Protein AF-A0A1I6QKU4-F1 (afdb_monomer)

Structure (mmCIF, N/CA/C/O backbone):
data_AF-A0A1I6QKU4-F1
#
_entry.id   AF-A0A1I6QKU4-F1
#
loop_
_atom_site.group_PDB
_atom_site.id
_atom_site.type_symbol
_atom_site.label_atom_id
_atom_site.label_alt_id
_atom_site.label_comp_id
_atom_site.label_asym_id
_atom_site.label_entity_id
_atom_site.label_seq_id
_atom_site.pdbx_PDB_ins_code
_atom_site.Cartn_x
_atom_site.Cartn_y
_atom_site.Cartn_z
_atom_site.occupancy
_atom_site.B_iso_or_equiv
_atom_site.auth_seq_id
_atom_site.auth_comp_id
_atom_site.auth_asym_id
_atom_site.auth_atom_id
_atom_site.pdbx_PDB_model_num
ATOM 1 N N . MET A 1 1 ? 13.101 0.560 -27.370 1.00 85.31 1 MET A N 1
ATOM 2 C CA . MET A 1 1 ? 11.948 -0.360 -27.455 1.00 85.31 1 MET A CA 1
ATOM 3 C C . MET A 1 1 ? 11.004 -0.039 -26.313 1.00 85.31 1 MET A C 1
ATOM 5 O O . MET A 1 1 ? 11.483 0.133 -25.200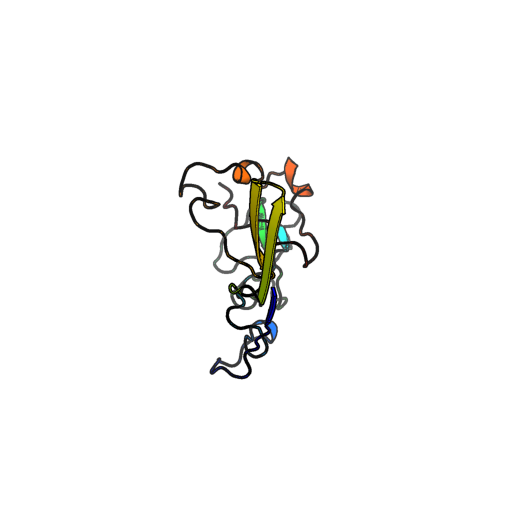 1.00 85.31 1 MET A O 1
ATOM 9 N N . LEU A 1 2 ? 9.708 0.077 -26.592 1.00 93.12 2 LEU A N 1
ATOM 10 C CA . LEU A 1 2 ? 8.648 0.235 -25.596 1.00 93.12 2 LEU A CA 1
ATOM 11 C C . LEU A 1 2 ? 7.604 -0.841 -25.888 1.00 93.12 2 LEU A C 1
ATOM 13 O O . LEU A 1 2 ? 7.169 -0.959 -27.033 1.00 93.12 2 LEU A O 1
ATOM 17 N N . THR A 1 3 ? 7.228 -1.609 -24.875 1.00 94.00 3 THR A N 1
ATOM 18 C CA . THR A 1 3 ? 6.183 -2.631 -24.963 1.00 94.00 3 THR A CA 1
ATOM 19 C C . THR A 1 3 ? 5.115 -2.326 -23.932 1.00 94.00 3 THR A C 1
ATOM 21 O O . THR A 1 3 ? 5.431 -1.943 -22.806 1.00 94.00 3 THR A O 1
ATOM 24 N N . TYR A 1 4 ? 3.860 -2.520 -24.324 1.00 92.62 4 TYR A N 1
ATOM 25 C CA . TYR A 1 4 ? 2.702 -2.332 -23.468 1.00 92.62 4 TYR A CA 1
ATOM 26 C C . TYR A 1 4 ? 1.709 -3.473 -23.673 1.00 92.62 4 TYR A C 1
ATOM 28 O O . TYR A 1 4 ? 1.395 -3.807 -24.817 1.00 92.62 4 TYR A O 1
ATOM 36 N N . PHE A 1 5 ? 1.195 -4.049 -22.589 1.00 89.94 5 PHE A N 1
ATOM 37 C CA . PHE A 1 5 ? 0.150 -5.065 -22.650 1.00 89.94 5 PHE A CA 1
ATOM 38 C C . PHE A 1 5 ? -1.006 -4.772 -21.694 1.00 89.94 5 PHE A C 1
ATOM 40 O O . PHE A 1 5 ? -0.854 -4.132 -20.661 1.00 89.94 5 PHE A O 1
ATOM 47 N N . LYS A 1 6 ? -2.191 -5.276 -22.039 1.00 89.88 6 LYS A N 1
ATOM 48 C CA . LYS A 1 6 ? -3.366 -5.309 -21.163 1.00 89.88 6 LYS A CA 1
ATOM 49 C C . LYS A 1 6 ? -3.958 -6.707 -21.211 1.00 89.88 6 LYS A C 1
ATOM 51 O O . LYS A 1 6 ? -4.035 -7.304 -22.281 1.00 89.88 6 LYS A O 1
ATOM 56 N N . ASN A 1 7 ? -4.396 -7.206 -20.063 1.00 90.00 7 ASN A N 1
ATOM 57 C CA . ASN A 1 7 ? -5.126 -8.462 -19.956 1.00 90.00 7 ASN A CA 1
ATOM 58 C C . ASN A 1 7 ? -6.451 -8.228 -19.216 1.00 90.00 7 ASN A C 1
ATOM 60 O O . ASN A 1 7 ? -6.637 -7.195 -18.569 1.00 90.00 7 ASN A O 1
ATOM 64 N N . LYS A 1 8 ? -7.378 -9.171 -19.372 1.00 93.12 8 LYS A N 1
ATOM 65 C CA . LYS A 1 8 ? -8.678 -9.173 -18.706 1.00 93.12 8 LYS A CA 1
ATOM 66 C C . LYS A 1 8 ? -9.172 -10.608 -18.595 1.00 93.12 8 LYS A C 1
ATOM 68 O O . LYS A 1 8 ? -9.111 -11.347 -19.578 1.00 93.12 8 LYS A O 1
ATOM 73 N N . ILE A 1 9 ? -9.695 -10.983 -17.435 1.00 93.50 9 ILE A N 1
ATOM 74 C CA . ILE A 1 9 ? -10.376 -12.263 -17.240 1.00 93.50 9 ILE A CA 1
ATOM 75 C C . ILE A 1 9 ? -11.734 -12.172 -17.940 1.00 93.50 9 ILE A C 1
ATOM 77 O O . ILE A 1 9 ? -12.614 -11.426 -17.510 1.00 93.50 9 ILE A O 1
ATOM 81 N N . LEU A 1 10 ? -11.890 -12.884 -19.058 1.00 94.19 10 LEU A N 1
ATOM 82 C CA . LEU 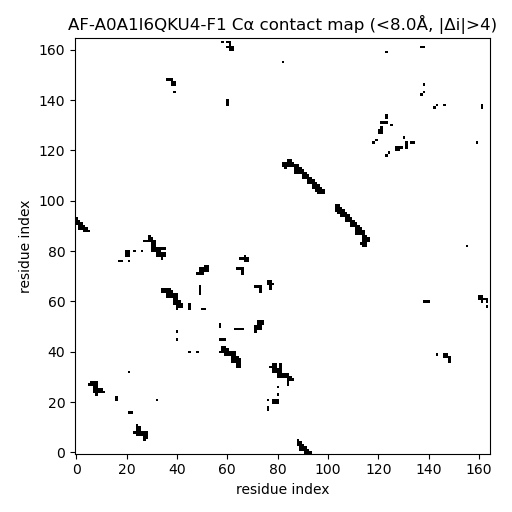A 1 10 ? -13.161 -12.939 -19.793 1.00 94.19 10 LEU A CA 1
ATOM 83 C C . LEU A 1 10 ? -14.126 -13.954 -19.183 1.00 94.19 10 LEU A C 1
ATOM 85 O O . LEU A 1 10 ? -15.335 -13.747 -19.213 1.00 94.19 10 LEU A O 1
ATOM 89 N N . PHE A 1 11 ? -13.575 -15.039 -18.647 1.00 93.56 11 PHE A N 1
ATOM 90 C CA . PHE A 1 11 ? -14.308 -16.098 -17.982 1.00 93.56 11 PHE A CA 1
ATOM 91 C C . PHE A 1 11 ? -13.377 -16.826 -17.014 1.00 93.56 11 PHE A C 1
ATOM 93 O O . PHE A 1 11 ? -12.223 -17.101 -17.348 1.00 93.56 11 PHE A O 1
ATOM 100 N N . GLN A 1 12 ? -13.911 -17.165 -15.850 1.00 91.88 12 GLN A N 1
ATOM 101 C CA . GLN A 1 12 ? -13.370 -18.154 -14.934 1.00 91.88 12 GLN A CA 1
ATOM 102 C C . GLN A 1 12 ? -14.545 -18.838 -14.236 1.00 91.88 12 GLN A C 1
ATOM 104 O O . GLN A 1 12 ? -15.608 -18.234 -14.088 1.00 91.88 12 GLN A O 1
ATOM 109 N N . ASP A 1 13 ? -14.356 -20.081 -13.812 1.00 92.50 13 ASP A N 1
ATOM 110 C CA . ASP A 1 13 ? -15.368 -20.824 -13.061 1.00 92.50 13 ASP A CA 1
ATOM 111 C C . ASP A 1 13 ? -15.382 -20.359 -11.592 1.00 92.50 13 ASP A C 1
ATOM 113 O O . ASP A 1 13 ? -14.914 -21.052 -10.691 1.00 92.50 13 ASP A O 1
ATOM 117 N N . GLU A 1 14 ? -15.812 -19.112 -11.367 1.00 90.06 14 GLU A N 1
ATOM 118 C CA . GLU A 1 14 ? -15.969 -18.530 -10.032 1.00 90.06 14 GLU A CA 1
ATOM 119 C C . GLU A 1 14 ? -17.395 -18.745 -9.503 1.00 90.06 14 GLU A C 1
ATOM 121 O O . GLU A 1 14 ? -18.363 -18.627 -10.264 1.00 90.06 14 GLU A O 1
ATOM 126 N N . PRO A 1 15 ? -17.568 -19.017 -8.196 1.00 90.56 15 PRO A N 1
ATOM 127 C CA . PRO A 1 15 ? -18.893 -18.992 -7.596 1.00 90.56 15 PRO A CA 1
ATOM 128 C C . PRO A 1 15 ? -19.497 -17.593 -7.751 1.00 90.56 15 PRO A C 1
ATOM 130 O O . PRO A 1 15 ? -18.779 -16.592 -7.759 1.00 90.56 15 PRO A O 1
ATOM 133 N N . ALA A 1 16 ? -20.827 -17.509 -7.845 1.00 91.12 16 ALA A N 1
ATOM 134 C CA . ALA A 1 16 ? -21.505 -16.219 -7.861 1.00 91.12 16 ALA A CA 1
ATOM 135 C C . ALA A 1 16 ? -21.131 -15.440 -6.582 1.00 91.12 16 ALA A C 1
ATOM 137 O O . ALA A 1 16 ? -21.457 -15.902 -5.486 1.00 91.12 16 ALA A O 1
ATOM 138 N N . PRO A 1 17 ? -20.431 -14.296 -6.692 1.00 89.88 17 PRO A N 1
ATOM 139 C CA . PRO A 1 17 ? -19.972 -13.582 -5.514 1.00 89.88 17 PRO A CA 1
ATOM 140 C C . PRO A 1 17 ? -21.162 -12.951 -4.794 1.00 89.88 17 PRO A C 1
ATOM 142 O O . PRO A 1 17 ? -22.103 -12.488 -5.443 1.00 89.88 17 PRO A O 1
ATOM 145 N N . ALA A 1 18 ? -21.094 -12.894 -3.462 1.00 93.31 18 ALA A N 1
ATOM 146 C CA . ALA A 1 18 ? -22.123 -12.255 -2.641 1.00 93.31 18 ALA A CA 1
ATOM 147 C C . ALA A 1 18 ? -22.319 -10.775 -3.018 1.00 93.31 18 ALA A C 1
ATOM 149 O O . ALA A 1 18 ? -23.448 -10.291 -3.062 1.00 93.31 18 ALA A O 1
ATOM 150 N N . PHE A 1 19 ? -21.225 -10.091 -3.374 1.00 94.88 19 PHE A N 1
ATOM 151 C CA . PHE A 1 19 ? -21.225 -8.689 -3.778 1.00 94.88 19 PHE A CA 1
ATOM 152 C C . PHE A 1 19 ? -20.460 -8.456 -5.092 1.00 94.88 19 PHE A C 1
ATOM 154 O O . PHE A 1 19 ? -19.505 -9.179 -5.388 1.00 94.88 19 PHE A O 1
ATOM 161 N N . PRO A 1 20 ? -20.823 -7.434 -5.895 1.00 93.38 20 PRO A N 1
ATOM 162 C CA . PRO A 1 20 ? -20.184 -7.183 -7.190 1.00 93.38 20 PRO A CA 1
ATOM 163 C C . PRO A 1 20 ? -18.677 -6.899 -7.131 1.00 93.38 20 PRO A C 1
ATOM 165 O O . PRO A 1 20 ? -17.964 -7.261 -8.064 1.00 93.38 20 PRO A O 1
ATOM 168 N N . TRP A 1 21 ? -18.183 -6.266 -6.063 1.00 93.06 21 TRP A N 1
ATOM 169 C CA . TRP A 1 21 ? -16.770 -5.882 -5.912 1.00 93.06 21 TRP A CA 1
ATOM 170 C C . TRP A 1 21 ? -15.827 -7.056 -5.613 1.00 93.06 21 TRP A C 1
ATOM 172 O O . TRP A 1 21 ? -14.622 -6.937 -5.811 1.00 93.06 21 TRP A O 1
ATOM 182 N N . LEU A 1 22 ? -16.369 -8.211 -5.220 1.00 94.38 22 LEU A N 1
ATOM 183 C CA . LEU A 1 22 ? -15.606 -9.452 -5.034 1.00 94.38 22 LEU A CA 1
ATOM 184 C C . LEU A 1 22 ? -15.330 -10.186 -6.355 1.00 94.38 22 LEU A C 1
ATOM 186 O O . LEU A 1 22 ? -14.598 -11.173 -6.379 1.00 94.38 22 LEU A O 1
ATOM 190 N N . ARG A 1 23 ? -15.944 -9.745 -7.457 1.00 94.12 23 ARG A N 1
ATOM 191 C CA . ARG A 1 23 ? -15.850 -10.419 -8.753 1.00 94.12 23 ARG A CA 1
ATOM 192 C C . ARG A 1 23 ? -14.478 -10.209 -9.389 1.00 94.12 23 ARG A C 1
ATOM 194 O O . ARG A 1 23 ? -14.075 -9.064 -9.604 1.00 94.12 23 ARG A O 1
ATOM 201 N N . LEU A 1 24 ? -13.818 -11.299 -9.797 1.00 92.62 24 LEU A N 1
ATOM 202 C CA . LEU A 1 24 ? -12.563 -11.202 -10.556 1.00 92.62 24 LEU A CA 1
ATOM 203 C C . LEU A 1 24 ? -12.794 -11.282 -12.067 1.00 92.62 24 LEU A C 1
ATOM 205 O O . LEU A 1 24 ? -11.989 -10.742 -12.828 1.00 92.62 24 LEU A O 1
ATOM 209 N N . THR A 1 25 ? -13.896 -11.883 -12.540 1.00 94.62 25 THR A N 1
ATOM 210 C CA . THR A 1 25 ? -14.255 -11.759 -13.960 1.00 94.62 25 THR A CA 1
ATOM 211 C C . THR A 1 25 ? -14.414 -10.289 -14.322 1.00 94.62 25 THR A C 1
ATOM 213 O O . THR A 1 25 ? -15.170 -9.536 -13.711 1.00 94.62 25 THR A O 1
ATOM 216 N N . GLY A 1 26 ? -13.704 -9.878 -15.365 1.00 93.19 26 GLY A N 1
ATOM 217 C CA . GLY A 1 26 ? -13.636 -8.496 -15.803 1.00 93.19 26 GLY A CA 1
ATOM 218 C C . GLY A 1 26 ? -12.431 -7.713 -15.278 1.00 93.19 26 GLY A C 1
ATOM 219 O O . GLY A 1 26 ? -12.156 -6.647 -15.830 1.00 93.19 26 GLY A O 1
ATOM 220 N N . GLN A 1 27 ? -11.698 -8.255 -14.306 1.00 93.00 27 GLN A N 1
ATOM 221 C CA . GLN A 1 27 ? -10.477 -7.674 -13.747 1.00 93.00 27 GLN A CA 1
ATOM 222 C C . GLN A 1 27 ? -9.230 -8.188 -14.474 1.00 93.00 27 GLN A C 1
ATOM 224 O O . GLN A 1 27 ? -9.310 -9.047 -15.362 1.00 93.00 27 GLN A O 1
ATOM 229 N N . GLN A 1 28 ? -8.069 -7.631 -14.131 1.00 92.00 28 GLN A N 1
ATOM 230 C CA . GLN A 1 28 ? -6.789 -8.100 -14.654 1.00 92.00 28 GLN A CA 1
ATOM 231 C C . GLN A 1 28 ? -6.389 -9.427 -13.993 1.00 92.00 28 GLN A C 1
ATOM 233 O O . GLN A 1 28 ? -6.679 -9.680 -12.825 1.00 92.00 28 GLN A O 1
ATOM 238 N N . ILE A 1 29 ? -5.693 -10.276 -14.745 1.00 90.75 29 ILE A N 1
ATOM 239 C CA . ILE A 1 29 ? -5.111 -11.519 -14.229 1.00 90.75 29 ILE A CA 1
ATOM 240 C C . ILE A 1 29 ? -4.104 -11.167 -13.126 1.00 90.75 29 ILE A C 1
ATOM 242 O O . ILE A 1 29 ? -3.314 -10.238 -13.298 1.00 90.75 29 ILE A O 1
ATOM 246 N N . ASN A 1 30 ? -4.134 -11.925 -12.026 1.00 87.94 30 ASN A N 1
ATOM 247 C CA . ASN A 1 30 ? -3.299 -11.750 -10.830 1.00 87.94 30 ASN A CA 1
ATOM 248 C C . ASN A 1 30 ? -3.434 -10.392 -10.123 1.00 87.94 30 ASN A C 1
ATOM 250 O O . ASN A 1 30 ? -2.536 -9.978 -9.390 1.00 87.94 30 ASN A O 1
ATOM 254 N N . GLN A 1 31 ? -4.544 -9.679 -10.314 1.00 88.75 31 GLN A N 1
ATOM 255 C CA . GLN A 1 31 ? -4.830 -8.528 -9.468 1.00 88.75 31 GLN A CA 1
ATOM 256 C C . GLN A 1 31 ? -5.230 -9.008 -8.058 1.00 88.75 31 GLN A C 1
ATOM 258 O O . GLN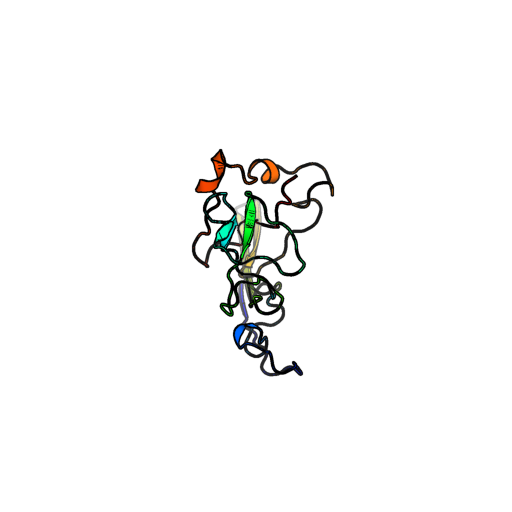 A 1 31 ? -6.097 -9.880 -7.948 1.00 88.75 31 GLN A O 1
ATOM 263 N N . PRO A 1 32 ? -4.606 -8.496 -6.982 1.00 88.25 32 PRO A N 1
ATOM 264 C CA . PRO A 1 32 ? -4.874 -8.989 -5.637 1.00 88.25 32 PRO A CA 1
ATOM 265 C C . PRO A 1 32 ? -6.231 -8.513 -5.099 1.00 88.25 32 PRO A C 1
ATOM 267 O O . PRO A 1 32 ? -6.655 -7.383 -5.342 1.00 88.25 32 PRO A O 1
ATOM 270 N N . LEU A 1 33 ? -6.881 -9.377 -4.314 1.00 89.50 33 LEU A N 1
ATOM 271 C CA . LEU A 1 33 ? -7.994 -9.008 -3.437 1.00 89.50 33 LEU A CA 1
ATOM 272 C C . LEU A 1 33 ? -7.459 -8.596 -2.064 1.00 89.50 33 LEU A C 1
ATOM 274 O O . LEU A 1 33 ? -6.590 -9.267 -1.506 1.00 89.50 33 LEU A O 1
ATOM 278 N N . GLY A 1 34 ? -8.024 -7.539 -1.493 1.00 91.88 34 GLY A N 1
ATOM 279 C CA . GLY A 1 34 ? -7.714 -7.103 -0.137 1.00 91.88 34 GLY A CA 1
ATOM 280 C C . GLY A 1 34 ? -8.658 -6.013 0.353 1.00 91.88 34 GLY A C 1
ATOM 281 O O . GLY A 1 34 ? -9.638 -5.682 -0.308 1.00 91.88 34 GLY A O 1
ATOM 282 N N . TYR A 1 35 ? -8.365 -5.474 1.530 1.00 91.75 35 TYR A N 1
ATOM 283 C CA . TYR A 1 35 ? -9.188 -4.461 2.184 1.00 91.75 35 TYR A CA 1
ATOM 284 C C . TYR A 1 35 ? -8.760 -3.049 1.781 1.00 91.75 35 TYR A C 1
ATOM 286 O O . TYR A 1 35 ? -7.572 -2.782 1.589 1.00 91.75 35 TYR A O 1
ATOM 294 N N . LEU A 1 36 ? -9.723 -2.131 1.680 1.00 90.62 36 LEU A N 1
ATOM 295 C CA . LEU A 1 36 ? -9.423 -0.713 1.488 1.00 90.62 36 LEU A CA 1
ATOM 296 C C . LEU A 1 36 ? -9.088 -0.076 2.833 1.00 90.62 36 LEU A C 1
ATOM 298 O O . LEU A 1 36 ? -9.938 -0.021 3.719 1.00 90.62 36 LEU A O 1
ATOM 302 N N . TYR A 1 37 ? -7.860 0.416 2.964 1.00 87.88 37 TYR A N 1
ATOM 303 C CA . TYR A 1 37 ? -7.413 1.165 4.134 1.00 87.88 37 TYR A CA 1
ATOM 304 C C . TYR A 1 37 ? -8.222 2.457 4.312 1.00 87.88 37 TYR A C 1
ATOM 306 O O . TYR A 1 37 ? -8.478 3.183 3.347 1.00 87.88 37 TYR A O 1
ATOM 314 N N . ASP A 1 38 ? -8.609 2.735 5.555 1.00 87.75 38 ASP A N 1
ATOM 315 C CA . ASP A 1 38 ? -9.419 3.890 5.942 1.00 87.75 38 ASP A CA 1
ATOM 316 C C . ASP A 1 38 ? -8.850 4.618 7.166 1.00 87.75 38 ASP A C 1
ATOM 318 O O . ASP A 1 38 ? -9.584 5.136 8.008 1.00 87.75 38 ASP A O 1
ATOM 322 N N . GLY A 1 39 ? -7.526 4.660 7.292 1.00 86.94 39 GLY A N 1
ATOM 323 C CA . GLY A 1 39 ? -6.877 5.295 8.434 1.00 86.94 39 GLY A CA 1
ATOM 324 C C . GLY A 1 39 ? -6.677 4.352 9.619 1.00 86.94 39 GLY A C 1
ATOM 325 O O . GLY A 1 39 ? -6.829 3.136 9.523 1.00 86.94 39 GLY A O 1
ATOM 326 N N . PHE A 1 40 ? -6.344 4.944 10.758 1.00 88.75 40 PHE A N 1
ATOM 327 C CA . PHE A 1 40 ? -6.155 4.242 12.023 1.00 88.75 40 PHE A CA 1
ATOM 328 C C . PHE A 1 40 ? -7.360 4.430 12.948 1.00 88.75 40 PHE A C 1
ATOM 330 O O . PHE A 1 40 ? -8.038 5.467 12.917 1.00 88.75 40 PHE A O 1
ATOM 337 N N . TYR A 1 41 ? -7.602 3.451 13.817 1.00 90.06 41 TYR A N 1
ATOM 338 C CA . TYR A 1 41 ? -8.473 3.670 14.964 1.00 90.06 41 TYR A CA 1
ATOM 339 C C . TYR A 1 41 ? -7.840 4.705 15.899 1.00 90.06 41 TYR A C 1
ATOM 341 O O . TYR A 1 41 ? -6.635 4.695 16.147 1.00 90.06 41 TYR A O 1
ATOM 349 N N . THR A 1 42 ? -8.669 5.604 16.419 1.00 89.81 42 THR A N 1
ATOM 350 C CA . THR A 1 42 ? -8.306 6.592 17.444 1.00 89.81 42 THR A CA 1
ATOM 351 C C . THR A 1 42 ? -9.313 6.505 18.580 1.00 89.81 42 THR A C 1
ATOM 353 O O . THR A 1 42 ? -10.397 5.949 18.393 1.00 89.81 42 THR A O 1
ATOM 356 N N . GLU A 1 43 ? -8.990 7.055 19.750 1.00 90.38 43 GLU A N 1
ATOM 357 C CA . GLU A 1 43 ? -9.894 7.017 20.909 1.00 90.38 43 GLU A CA 1
ATOM 358 C C . GLU A 1 43 ? -11.282 7.600 20.596 1.00 90.38 43 GLU A C 1
ATOM 360 O O . GLU A 1 43 ? -12.292 7.102 21.088 1.00 90.38 43 GLU A O 1
ATOM 365 N N . GLU A 1 44 ? -11.352 8.602 19.721 1.00 90.38 44 GLU A N 1
ATOM 366 C CA . GLU A 1 44 ? -12.591 9.290 19.359 1.00 90.38 44 GLU A CA 1
ATOM 367 C C . GLU A 1 44 ? -13.457 8.488 18.385 1.00 90.38 44 GLU A C 1
ATOM 369 O O . GLU A 1 44 ? -14.678 8.606 18.413 1.00 90.38 44 GLU A O 1
ATOM 374 N N . ASN A 1 45 ? -12.843 7.695 17.502 1.00 91.06 45 ASN A N 1
ATOM 375 C CA . ASN A 1 45 ? -13.562 7.013 16.422 1.00 91.06 45 ASN A CA 1
ATOM 376 C C . ASN A 1 45 ? -13.835 5.533 16.709 1.00 91.06 45 ASN A C 1
ATOM 378 O O . ASN A 1 45 ? -14.608 4.893 15.990 1.00 91.06 45 ASN A O 1
ATOM 382 N N . ILE A 1 46 ? -13.204 4.976 17.743 1.00 91.81 46 ILE A N 1
ATOM 383 C CA . ILE A 1 46 ? -13.237 3.541 18.011 1.00 91.81 46 ILE A CA 1
ATOM 384 C C . ILE A 1 46 ? -14.642 3.046 18.348 1.00 91.81 46 ILE A C 1
ATOM 386 O O . ILE A 1 46 ? -14.973 1.921 17.993 1.00 91.81 46 ILE A O 1
ATOM 390 N N . ALA A 1 47 ? -15.481 3.870 18.976 1.00 91.50 47 ALA A N 1
ATOM 391 C CA . ALA A 1 47 ? -16.841 3.487 19.346 1.00 91.50 47 ALA A CA 1
ATOM 392 C C . ALA A 1 47 ? -17.762 3.330 18.125 1.00 91.50 47 ALA A C 1
ATOM 394 O O . ALA A 1 47 ? -18.555 2.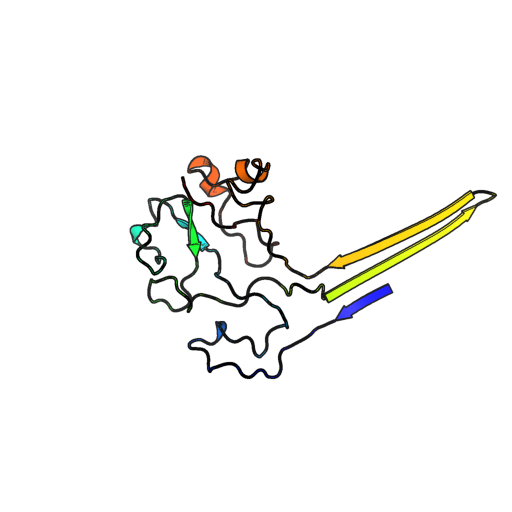393 18.080 1.00 91.50 47 ALA A O 1
ATOM 395 N N . ASP A 1 48 ? -17.610 4.207 17.130 1.00 92.56 48 ASP A N 1
ATOM 396 C CA . ASP A 1 48 ? -18.548 4.325 16.005 1.00 92.56 48 ASP A CA 1
ATOM 397 C C . ASP A 1 48 ? -18.039 3.672 14.711 1.00 92.56 48 ASP A C 1
ATOM 399 O O . ASP A 1 48 ? -18.795 3.484 13.760 1.00 92.56 48 ASP A O 1
ATOM 403 N N . SER A 1 49 ? -16.749 3.334 14.643 1.00 93.50 49 SER A N 1
ATOM 404 C CA . SER A 1 49 ? -16.163 2.705 13.455 1.00 93.50 49 SER A CA 1
ATOM 405 C C . SER A 1 49 ? -16.522 1.212 13.365 1.00 93.50 49 SER A C 1
ATOM 407 O O . SER A 1 49 ? -16.553 0.550 14.411 1.00 93.50 49 SER A O 1
ATOM 409 N N . PRO A 1 50 ? -16.653 0.643 12.148 1.00 94.06 50 PRO A N 1
ATOM 410 C CA . PRO A 1 50 ? -16.760 -0.802 11.931 1.00 94.06 50 PRO A CA 1
ATOM 411 C C . PRO A 1 50 ? -15.655 -1.588 12.640 1.00 94.06 50 PRO A C 1
ATOM 413 O O . PRO A 1 50 ? -14.608 -1.028 12.979 1.00 94.06 50 PRO A O 1
ATOM 416 N N . LYS A 1 51 ? -15.884 -2.875 12.913 1.00 94.38 51 LYS A N 1
ATOM 417 C CA . LYS A 1 51 ? -14.959 -3.707 13.703 1.00 94.38 51 LYS A CA 1
ATOM 418 C C . LYS A 1 51 ? -14.613 -5.002 12.980 1.00 94.38 51 LYS A C 1
ATOM 420 O O . LYS A 1 51 ? -15.510 -5.598 12.394 1.00 94.38 51 LYS A O 1
ATOM 425 N N . PRO A 1 52 ? -13.358 -5.483 13.052 1.00 93.56 52 PRO A N 1
ATOM 426 C CA . PRO A 1 52 ? -13.011 -6.796 12.529 1.00 93.56 52 PRO A CA 1
ATOM 427 C C . PRO A 1 52 ? -13.898 -7.887 13.127 1.00 93.56 52 PRO A C 1
ATOM 429 O O . PRO A 1 52 ? -14.128 -7.933 14.341 1.00 93.56 52 PRO A O 1
ATOM 432 N N . SER A 1 53 ? -14.366 -8.789 12.272 1.00 91.44 53 SER A N 1
ATOM 433 C CA . SER A 1 53 ? -14.991 -10.029 12.722 1.00 91.44 53 SER A CA 1
ATOM 434 C C . SER A 1 53 ? -14.017 -10.862 13.578 1.00 91.44 53 SER A C 1
ATOM 436 O O . SER A 1 53 ? -12.797 -10.704 13.527 1.00 91.44 53 SER A O 1
ATOM 438 N N . GLY A 1 54 ? -14.554 -11.755 14.415 1.00 86.38 54 GLY A N 1
ATOM 439 C CA . GLY A 1 54 ? -13.737 -12.654 15.246 1.00 86.38 54 GLY A CA 1
ATOM 440 C C . GLY A 1 54 ? -13.423 -12.151 16.659 1.00 86.38 54 GLY A C 1
ATOM 441 O O . GLY A 1 54 ? -12.682 -12.812 17.381 1.00 86.38 54 GLY A O 1
ATOM 442 N N . GLY A 1 55 ? -14.016 -11.032 17.088 1.00 81.88 55 GLY A N 1
ATOM 443 C CA . GLY A 1 55 ? -13.972 -10.588 18.487 1.00 81.88 55 GLY A CA 1
ATOM 444 C C . GLY A 1 55 ? -12.635 -9.986 18.924 1.00 81.88 55 GLY A C 1
ATOM 445 O O . GLY A 1 55 ? -12.382 -9.876 20.122 1.00 81.88 55 GLY A O 1
ATOM 446 N N . TYR A 1 56 ? -11.784 -9.596 17.971 1.00 87.44 56 TYR A N 1
ATOM 447 C CA . TYR A 1 56 ? -10.580 -8.828 18.261 1.00 87.44 56 TYR A CA 1
ATOM 448 C C . TYR A 1 56 ? -10.960 -7.459 18.839 1.00 87.44 56 TYR A C 1
ATOM 450 O O . TYR A 1 56 ? -11.762 -6.722 18.260 1.00 87.44 56 TYR A O 1
ATOM 458 N N . GLN A 1 57 ? -10.386 -7.121 19.993 1.00 89.62 57 GLN A N 1
ATOM 459 C CA . GLN A 1 57 ? -10.589 -5.820 20.612 1.00 89.62 57 GLN A CA 1
ATOM 460 C C . GLN A 1 57 ? -9.620 -4.821 19.986 1.00 89.62 57 GLN A C 1
ATOM 462 O O . GLN A 1 57 ? -8.440 -4.814 20.319 1.00 89.62 57 GLN A O 1
ATOM 467 N N . VAL A 1 58 ? -10.141 -3.983 19.092 1.00 91.44 58 VAL A N 1
ATOM 468 C CA . VAL A 1 58 ? -9.357 -2.917 18.463 1.00 91.44 58 VAL A CA 1
ATOM 469 C C . VAL A 1 58 ? -8.839 -1.919 19.496 1.00 91.44 58 VAL A C 1
ATOM 471 O O . VAL A 1 58 ? -9.507 -1.629 20.495 1.00 91.44 58 VAL A O 1
ATOM 474 N N . GLN A 1 59 ? -7.664 -1.371 19.221 1.00 90.75 59 GLN A N 1
ATOM 475 C CA . GLN A 1 59 ? -6.990 -0.360 20.021 1.00 90.75 59 GLN A CA 1
ATOM 476 C C . GLN A 1 59 ? -6.607 0.845 19.147 1.00 90.75 59 GLN A C 1
ATOM 478 O O . GLN A 1 59 ? -6.493 0.717 17.924 1.00 90.75 59 GLN A O 1
ATOM 483 N N . PRO A 1 60 ? -6.422 2.042 19.735 1.00 89.12 60 PRO A N 1
ATOM 484 C CA . PRO A 1 60 ? -5.860 3.172 19.006 1.00 89.12 60 PRO A CA 1
ATOM 485 C C . PRO A 1 60 ? -4.518 2.806 18.361 1.00 89.12 60 PRO A C 1
ATOM 487 O O . PRO A 1 60 ? -3.644 2.256 19.024 1.00 89.12 60 PRO A O 1
ATOM 490 N N . GLY A 1 61 ? -4.365 3.109 17.073 1.00 85.62 61 GLY A N 1
ATOM 491 C CA . GLY A 1 61 ? -3.193 2.710 16.288 1.00 85.62 61 GLY A CA 1
ATOM 492 C C . GLY A 1 61 ? -3.338 1.400 15.513 1.00 85.62 61 GLY A C 1
ATOM 493 O O . GLY A 1 61 ? -2.482 1.109 14.680 1.00 85.62 61 GLY A O 1
ATOM 494 N N . ASP A 1 62 ? -4.436 0.660 15.687 1.00 88.19 62 ASP A N 1
ATOM 495 C CA . ASP A 1 62 ? -4.791 -0.434 14.778 1.00 88.19 62 ASP A CA 1
ATOM 496 C C . ASP A 1 62 ? -5.298 0.112 13.430 1.00 88.19 62 ASP A C 1
ATOM 498 O O . ASP A 1 62 ? -5.920 1.178 13.357 1.00 88.19 62 ASP A O 1
ATOM 502 N N . LEU A 1 63 ? -5.079 -0.639 12.346 1.00 87.75 63 LEU A N 1
ATOM 503 C CA . LEU A 1 63 ? -5.589 -0.279 11.018 1.00 87.75 63 LEU A CA 1
ATOM 504 C C . LEU A 1 63 ? -7.116 -0.386 10.955 1.00 87.75 63 LEU A C 1
ATOM 506 O O . LEU A 1 63 ? -7.691 -1.430 11.271 1.00 87.75 63 LEU A O 1
ATOM 510 N N . ARG A 1 64 ? -7.760 0.659 10.438 1.00 89.50 64 ARG A N 1
ATOM 511 C CA . ARG A 1 64 ? -9.173 0.660 10.059 1.00 89.50 64 ARG A CA 1
ATOM 512 C C . ARG A 1 64 ? -9.313 0.420 8.557 1.00 89.50 64 ARG A C 1
ATOM 514 O O . ARG A 1 64 ? -8.526 0.915 7.748 1.00 89.50 64 ARG A O 1
ATOM 521 N N . TYR A 1 65 ? -10.354 -0.318 8.189 1.00 91.88 65 TYR A N 1
ATOM 522 C CA . TYR A 1 65 ? -10.713 -0.598 6.803 1.00 91.88 65 TYR A CA 1
ATOM 523 C C . TYR A 1 65 ? -12.127 -0.109 6.503 1.00 91.88 65 TYR A C 1
ATOM 525 O O . TYR A 1 65 ? -12.937 0.054 7.417 1.00 91.88 65 TYR A O 1
ATOM 533 N N . LYS A 1 66 ? -12.418 0.124 5.222 1.00 92.38 66 LYS A N 1
ATOM 534 C CA . LYS A 1 66 ? -13.760 0.501 4.774 1.00 92.38 66 LYS A CA 1
ATOM 535 C C . LYS A 1 66 ? -14.696 -0.694 4.840 1.00 92.38 66 LYS A C 1
ATOM 537 O O . LYS A 1 66 ? -14.415 -1.717 4.224 1.00 92.38 66 LYS A O 1
ATOM 542 N N . ASP A 1 67 ? -15.816 -0.495 5.513 1.00 95.50 67 ASP A N 1
ATOM 543 C CA . ASP A 1 67 ? -16.993 -1.345 5.402 1.00 95.50 67 ASP A CA 1
ATOM 544 C C . ASP A 1 67 ? -17.670 -1.060 4.050 1.00 95.50 67 ASP A C 1
ATOM 546 O O . ASP A 1 67 ? -18.092 0.068 3.769 1.00 95.50 67 ASP A O 1
ATOM 550 N N . LEU A 1 68 ? -17.673 -2.056 3.167 1.00 95.00 68 LEU A N 1
ATOM 551 C CA . LEU A 1 68 ? -18.193 -1.938 1.807 1.00 95.00 68 LEU A CA 1
ATOM 552 C C . LEU A 1 68 ? -19.677 -2.287 1.729 1.00 95.00 68 LEU A C 1
ATOM 554 O O . LEU A 1 68 ? -20.354 -1.844 0.794 1.00 95.00 68 LEU A O 1
ATOM 558 N N . ASN A 1 69 ? -20.176 -3.089 2.669 1.00 96.12 69 ASN A N 1
ATOM 559 C CA . ASN A 1 69 ? -21.544 -3.593 2.655 1.00 96.12 69 ASN A CA 1
ATOM 560 C C . ASN A 1 69 ? -22.479 -2.832 3.627 1.00 96.12 69 ASN A C 1
ATOM 562 O O . ASN A 1 69 ? -23.699 -2.887 3.457 1.00 96.12 69 ASN A O 1
ATOM 566 N N . GLY A 1 70 ? -21.920 -2.060 4.562 1.00 95.94 70 GLY A N 1
ATOM 567 C CA . GLY A 1 70 ? -22.613 -1.211 5.526 1.00 95.94 70 GLY A CA 1
ATOM 568 C C . GLY A 1 70 ? -23.174 -1.939 6.751 1.00 95.94 70 GLY A C 1
ATOM 569 O O . GLY A 1 70 ? -24.122 -1.426 7.353 1.00 95.94 70 GLY A O 1
ATOM 570 N N . ASP A 1 71 ? -22.674 -3.127 7.097 1.00 95.69 71 ASP A N 1
ATOM 571 C CA . ASP A 1 71 ? -23.165 -3.927 8.228 1.00 95.69 71 ASP A CA 1
ATOM 572 C C . ASP A 1 71 ? -22.425 -3.672 9.559 1.00 95.69 71 ASP A C 1
ATOM 574 O O . ASP A 1 71 ? -22.854 -4.158 10.612 1.00 95.69 71 ASP A O 1
ATOM 578 N N . GLY A 1 72 ? -21.367 -2.854 9.539 1.00 94.88 72 GLY A N 1
ATOM 579 C CA . GLY A 1 72 ? -20.554 -2.497 10.700 1.00 94.88 72 GLY A CA 1
ATOM 580 C C . GLY A 1 72 ? -19.502 -3.540 11.095 1.00 94.88 72 GLY A C 1
ATOM 581 O O . GLY A 1 72 ? -18.809 -3.353 12.103 1.00 94.88 72 GLY A O 1
ATOM 582 N N . ILE A 1 73 ? -19.347 -4.618 10.327 1.00 95.62 73 ILE A N 1
ATOM 583 C CA . ILE A 1 73 ? -18.402 -5.707 10.565 1.00 95.62 73 ILE A CA 1
ATOM 584 C C . ILE A 1 73 ? -17.432 -5.766 9.388 1.00 95.62 73 ILE A C 1
ATOM 586 O O . ILE A 1 73 ? -17.839 -5.895 8.251 1.00 95.62 73 ILE A O 1
ATOM 590 N N . ILE A 1 74 ? -16.129 -5.721 9.667 1.00 95.38 74 ILE A N 1
ATOM 591 C CA . ILE A 1 74 ? -15.101 -5.929 8.645 1.00 95.38 74 ILE A CA 1
ATOM 592 C C . ILE A 1 74 ? -14.835 -7.427 8.505 1.00 95.38 74 ILE A C 1
ATOM 594 O O . ILE A 1 74 ? -14.270 -8.061 9.412 1.00 95.38 74 ILE A O 1
ATOM 598 N N . ASP A 1 75 ? -15.228 -7.993 7.368 1.00 94.56 75 ASP A N 1
ATOM 599 C CA . ASP A 1 75 ? -15.048 -9.406 7.055 1.00 94.56 75 ASP A CA 1
ATOM 600 C C . ASP A 1 75 ? -14.737 -9.682 5.571 1.00 94.56 75 ASP A C 1
ATOM 602 O O . ASP A 1 75 ? -14.400 -8.809 4.774 1.00 94.56 75 ASP A O 1
ATOM 606 N N . ASP A 1 76 ? -14.806 -10.954 5.188 1.00 94.12 76 ASP A N 1
ATOM 607 C CA . ASP A 1 76 ? -14.494 -11.426 3.845 1.00 94.12 76 ASP A CA 1
ATOM 608 C C . ASP A 1 76 ? -15.316 -10.764 2.718 1.00 94.12 76 ASP A C 1
ATOM 610 O O . ASP A 1 76 ? -14.894 -10.845 1.552 1.00 94.12 76 ASP A O 1
ATOM 614 N N . TYR A 1 77 ? -16.441 -10.120 3.048 1.00 96.25 77 TYR A N 1
ATOM 615 C CA . TYR A 1 77 ? -17.290 -9.356 2.142 1.00 96.25 77 TYR A CA 1
ATOM 616 C C . TYR A 1 77 ? -16.805 -7.924 1.885 1.00 96.25 77 TYR A C 1
ATOM 618 O O . TYR A 1 77 ? -17.217 -7.340 0.883 1.00 96.25 77 TYR A O 1
ATOM 626 N N . ASP A 1 78 ? -15.872 -7.398 2.681 1.00 96.00 78 ASP A N 1
ATOM 627 C CA . ASP A 1 78 ? -15.298 -6.048 2.524 1.00 96.00 78 ASP A CA 1
ATOM 628 C C . ASP A 1 78 ? -13.997 -6.022 1.722 1.00 96.00 78 ASP A C 1
ATOM 630 O O . ASP A 1 78 ? -13.320 -4.997 1.587 1.00 96.00 78 ASP A O 1
ATOM 634 N N . ARG A 1 79 ? -13.626 -7.166 1.149 1.00 93.94 79 ARG A N 1
ATOM 635 C CA . ARG A 1 79 ? -12.494 -7.252 0.231 1.00 93.94 79 ARG A CA 1
ATOM 636 C C . ARG A 1 79 ? -12.904 -6.792 -1.157 1.00 93.94 79 ARG A C 1
ATOM 638 O O . ARG A 1 79 ? -13.963 -7.147 -1.657 1.00 93.94 79 ARG A O 1
ATOM 645 N N . THR A 1 80 ? -12.016 -6.084 -1.832 1.00 93.62 80 THR A N 1
ATOM 646 C CA . THR A 1 80 ? -12.165 -5.687 -3.234 1.00 93.62 80 THR A CA 1
ATOM 647 C C . THR A 1 80 ? -10.841 -5.859 -3.965 1.00 93.62 80 THR A C 1
ATOM 649 O O . THR A 1 80 ? -9.809 -6.152 -3.355 1.00 93.62 80 THR A O 1
ATOM 652 N N . VAL A 1 81 ? -10.855 -5.709 -5.287 1.00 90.56 81 VAL A N 1
ATOM 653 C CA . VAL A 1 81 ? -9.614 -5.664 -6.059 1.00 90.56 81 VAL A CA 1
ATOM 654 C C . VAL A 1 81 ? -8.819 -4.415 -5.693 1.00 90.56 81 VAL A C 1
ATOM 656 O O . VAL A 1 81 ? -9.329 -3.296 -5.738 1.00 90.56 81 VAL A O 1
ATOM 659 N N . ILE A 1 82 ? -7.557 -4.612 -5.328 1.00 89.38 82 ILE A N 1
ATOM 660 C CA . ILE A 1 82 ? -6.647 -3.547 -4.910 1.00 89.38 82 ILE A CA 1
ATOM 661 C C . ILE A 1 82 ? -5.366 -3.580 -5.736 1.00 89.38 82 ILE A C 1
ATOM 663 O O . ILE A 1 82 ? -5.001 -4.598 -6.322 1.00 89.38 82 ILE A O 1
ATOM 667 N N . GLY A 1 83 ? -4.665 -2.447 -5.774 1.00 87.00 83 GLY A N 1
ATOM 668 C CA . GLY A 1 83 ? -3.384 -2.330 -6.462 1.00 87.00 83 GLY A CA 1
ATOM 669 C C . GLY A 1 83 ? -3.441 -2.712 -7.944 1.00 87.00 83 GLY A C 1
ATOM 670 O O . GLY A 1 83 ? -4.489 -2.694 -8.597 1.00 87.00 83 GLY A O 1
ATOM 671 N N . ARG A 1 84 ? -2.266 -3.030 -8.482 1.00 88.75 84 ARG A N 1
ATOM 672 C CA . ARG A 1 84 ? -2.072 -3.521 -9.849 1.00 88.75 84 ARG A CA 1
ATOM 673 C C . ARG A 1 84 ? -1.700 -5.006 -9.828 1.00 88.75 84 ARG A C 1
ATOM 675 O O . ARG A 1 84 ? -1.295 -5.507 -8.779 1.00 88.75 84 ARG A O 1
ATOM 682 N N . PRO A 1 85 ? -1.784 -5.702 -10.974 1.00 87.38 85 PRO A N 1
ATOM 683 C CA . PRO A 1 85 ? -1.220 -7.037 -11.118 1.00 87.38 85 PRO A CA 1
ATOM 684 C C . PRO A 1 85 ? 0.246 -7.102 -10.689 1.00 87.38 85 PRO A C 1
ATOM 686 O O . PRO A 1 85 ? 0.980 -6.116 -10.788 1.00 87.38 85 PRO A O 1
ATOM 689 N N . ASP A 1 86 ? 0.681 -8.289 -10.281 1.00 82.69 86 ASP A N 1
ATOM 690 C CA . ASP A 1 86 ? 2.075 -8.586 -9.937 1.00 82.69 86 ASP A CA 1
ATOM 691 C C . ASP A 1 86 ? 3.002 -8.707 -11.159 1.00 82.69 86 ASP A C 1
ATOM 693 O O . ASP A 1 86 ? 4.225 -8.750 -11.023 1.00 82.69 86 ASP A O 1
ATOM 697 N N . ILE A 1 87 ? 2.431 -8.693 -12.367 1.00 85.38 87 ILE A N 1
ATOM 698 C CA . ILE A 1 87 ? 3.159 -8.735 -13.636 1.00 85.38 87 ILE A CA 1
ATOM 699 C C . ILE A 1 87 ? 3.216 -7.322 -14.256 1.00 85.38 87 ILE A C 1
ATOM 701 O O . ILE A 1 87 ? 2.163 -6.767 -14.587 1.00 85.38 87 ILE A O 1
ATOM 705 N N . PRO A 1 88 ? 4.414 -6.744 -14.493 1.00 87.56 88 PRO A N 1
ATOM 706 C CA . PRO A 1 88 ? 4.572 -5.419 -15.101 1.00 87.56 88 PRO A CA 1
ATOM 707 C C . PRO A 1 88 ? 4.030 -5.346 -16.514 1.00 87.56 88 PRO A C 1
ATOM 709 O O . PRO A 1 88 ? 4.494 -6.083 -17.376 1.00 87.56 88 PRO A O 1
ATOM 712 N N . ASN A 1 89 ? 3.114 -4.411 -16.768 1.00 90.88 89 ASN A N 1
ATOM 713 C CA . ASN A 1 89 ? 2.440 -4.293 -18.061 1.00 90.88 89 ASN A CA 1
ATOM 714 C C . ASN A 1 89 ? 3.166 -3.423 -19.095 1.00 90.88 89 ASN A C 1
ATOM 716 O O . ASN A 1 89 ? 2.831 -3.434 -20.281 1.00 90.88 89 ASN A O 1
ATOM 720 N N . THR A 1 90 ? 4.166 -2.676 -18.633 1.00 93.25 90 THR A N 1
ATOM 721 C CA . THR A 1 90 ? 4.958 -1.762 -19.443 1.00 93.25 90 THR A CA 1
ATOM 722 C C . THR A 1 90 ? 6.425 -2.101 -19.264 1.00 93.25 90 THR A C 1
ATOM 724 O O . THR A 1 90 ? 6.915 -2.162 -18.136 1.00 93.25 90 THR A O 1
ATOM 727 N N . SER A 1 91 ? 7.142 -2.285 -20.369 1.00 95.38 91 SER A N 1
ATOM 728 C CA . SER A 1 91 ? 8.593 -2.462 -20.367 1.00 95.38 91 SER A CA 1
ATOM 729 C C . SER A 1 91 ? 9.250 -1.549 -21.391 1.00 95.38 91 SER A C 1
ATOM 731 O O . SER A 1 91 ? 8.732 -1.335 -22.490 1.00 95.38 91 SER A O 1
ATOM 733 N N . PHE A 1 92 ? 10.399 -0.986 -21.037 1.00 95.69 92 PHE A N 1
ATOM 734 C CA . PHE A 1 92 ? 11.155 -0.106 -21.916 1.00 95.69 92 PHE A CA 1
ATOM 735 C C . PHE A 1 92 ? 12.647 -0.415 -21.870 1.00 95.69 92 PHE A C 1
ATOM 737 O O . PHE A 1 92 ? 13.182 -0.890 -20.871 1.00 95.69 92 PHE A O 1
ATOM 744 N N . GLY A 1 93 ? 13.313 -0.131 -22.986 1.00 96.56 93 GLY A N 1
ATOM 745 C CA . GLY A 1 93 ? 14.743 -0.327 -23.163 1.00 96.56 93 GLY A CA 1
ATOM 746 C C . GLY A 1 93 ? 15.330 0.683 -24.145 1.00 96.56 93 GLY A C 1
ATOM 747 O O . GLY A 1 93 ? 14.766 0.903 -25.223 1.00 96.56 93 GLY A O 1
ATOM 748 N N . LEU A 1 94 ? 16.463 1.281 -23.791 1.00 96.81 94 LEU A N 1
ATOM 749 C CA . LEU A 1 94 ? 17.226 2.221 -24.603 1.00 96.81 94 LEU A CA 1
ATOM 750 C C . LEU A 1 94 ? 18.705 1.835 -24.563 1.00 96.81 94 LEU A C 1
ATOM 752 O O . LEU A 1 94 ? 19.305 1.764 -23.494 1.00 96.81 94 LEU A O 1
ATOM 756 N N . THR A 1 95 ? 19.296 1.626 -25.735 1.00 96.88 95 THR A N 1
ATOM 757 C CA . THR A 1 95 ? 20.736 1.405 -25.882 1.00 96.88 95 THR A CA 1
ATOM 758 C C . THR A 1 95 ? 21.359 2.648 -26.500 1.00 96.88 95 THR A C 1
ATOM 760 O O . THR A 1 95 ? 20.986 3.044 -27.603 1.00 96.88 95 THR A O 1
ATOM 763 N N . LEU A 1 96 ? 22.305 3.262 -25.796 1.00 96.25 96 LEU A N 1
ATOM 764 C CA . LEU A 1 96 ? 23.092 4.397 -26.263 1.00 96.25 96 LEU A CA 1
ATOM 765 C C . LEU A 1 96 ? 24.515 3.915 -26.510 1.00 96.25 96 LEU A C 1
ATOM 767 O O . LEU A 1 96 ? 25.189 3.462 -25.591 1.00 96.25 96 LEU A O 1
ATOM 771 N N . GLY A 1 97 ? 24.971 3.999 -27.752 1.00 96.38 97 GLY A N 1
ATOM 772 C CA . GLY A 1 97 ? 26.317 3.598 -28.131 1.00 96.38 97 GLY A CA 1
ATOM 773 C C . GLY A 1 97 ? 26.983 4.678 -28.958 1.00 96.38 97 GLY A C 1
ATOM 774 O O . GLY A 1 97 ? 26.331 5.354 -29.753 1.00 96.38 97 GLY A O 1
ATOM 775 N N . GLY A 1 98 ? 28.287 4.829 -28.777 1.00 96.56 98 GLY A N 1
ATOM 776 C CA . GLY A 1 98 ? 29.070 5.771 -29.553 1.00 96.56 98 GLY A CA 1
ATOM 777 C C . GLY A 1 98 ? 30.555 5.480 -29.462 1.00 96.56 98 GLY A C 1
ATOM 778 O O . GLY A 1 98 ? 31.040 4.839 -28.530 1.00 96.56 98 GLY A O 1
ATOM 779 N N . SER A 1 99 ? 31.286 5.980 -30.445 1.00 96.56 99 SER A N 1
ATOM 780 C CA . SER A 1 99 ? 32.740 5.925 -30.477 1.00 96.56 99 SER A CA 1
ATOM 781 C C . SER A 1 99 ? 33.288 7.281 -30.881 1.00 96.56 99 SER A C 1
ATOM 783 O O . SER A 1 99 ? 32.799 7.890 -31.833 1.00 96.56 99 SER A O 1
ATOM 785 N N . TYR A 1 100 ? 34.319 7.740 -30.185 1.00 95.38 100 TYR A N 1
ATOM 786 C CA . TYR A 1 100 ? 35.038 8.957 -30.523 1.00 95.38 100 TYR A CA 1
ATOM 787 C C . TYR A 1 100 ? 36.541 8.741 -30.352 1.00 95.38 100 TYR A C 1
ATOM 789 O O . TYR A 1 100 ? 37.016 8.394 -29.269 1.00 95.38 100 TYR A O 1
ATOM 797 N N . LYS A 1 101 ? 37.297 8.956 -31.437 1.00 95.12 101 LYS A N 1
ATOM 798 C CA . LYS A 1 101 ? 38.717 8.580 -31.549 1.00 95.12 101 LYS A CA 1
ATOM 799 C C . LYS A 1 101 ? 38.909 7.100 -31.178 1.00 95.12 101 LYS A C 1
ATOM 801 O O . LYS A 1 101 ? 38.335 6.238 -31.831 1.00 95.12 101 LYS A O 1
ATOM 806 N N . SER A 1 102 ? 39.672 6.828 -30.120 1.00 95.31 102 SER A N 1
ATOM 807 C CA . SER A 1 102 ? 39.959 5.488 -29.594 1.00 95.31 102 SER A CA 1
ATOM 808 C C . SER A 1 102 ? 39.115 5.125 -28.368 1.00 95.31 102 SER A C 1
ATOM 810 O O . SER A 1 102 ? 39.405 4.136 -27.702 1.00 95.31 102 SER A O 1
ATOM 812 N N . PHE A 1 103 ? 38.102 5.929 -28.032 1.00 96.56 103 PHE A N 1
ATOM 813 C CA . PHE A 1 103 ? 37.171 5.639 -26.947 1.00 96.56 103 PHE A CA 1
ATOM 814 C C . PHE A 1 103 ? 35.838 5.159 -27.514 1.00 96.56 103 PHE A C 1
ATOM 816 O O . PHE A 1 103 ? 35.326 5.720 -28.483 1.00 96.56 103 PHE A O 1
ATOM 823 N N . SER A 1 104 ? 35.259 4.142 -26.886 1.00 96.69 104 SER A N 1
ATOM 824 C CA . SER A 1 104 ? 33.907 3.678 -27.181 1.00 96.69 104 SER A CA 1
ATOM 825 C C . SER A 1 104 ? 33.129 3.521 -25.885 1.00 96.69 104 SER A C 1
ATOM 827 O O . SER A 1 104 ? 33.705 3.191 -24.849 1.00 96.69 104 SER A O 1
ATOM 829 N N . PHE A 1 105 ? 31.827 3.776 -25.948 1.00 96.19 105 PHE A N 1
ATOM 830 C CA . PHE A 1 105 ? 30.912 3.527 -24.846 1.00 96.19 105 PHE A CA 1
ATOM 831 C C . PHE A 1 105 ? 29.649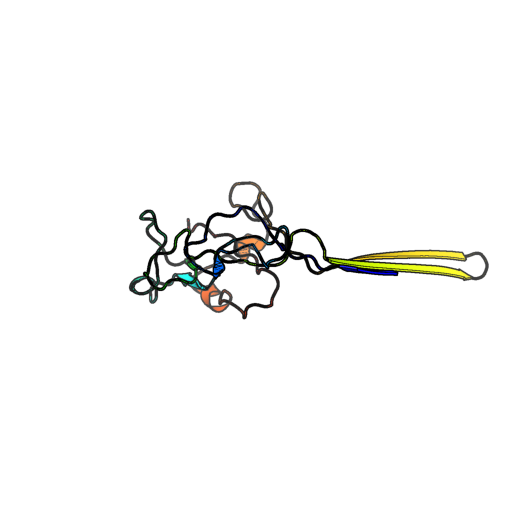 2.839 -25.348 1.00 96.19 105 PHE A C 1
ATOM 833 O O . PHE A 1 105 ? 29.219 3.015 -26.492 1.00 96.19 105 PHE A O 1
ATOM 840 N N . ASN A 1 106 ? 29.044 2.072 -24.451 1.00 97.25 106 ASN A N 1
ATOM 841 C CA . ASN A 1 106 ? 27.728 1.492 -24.623 1.00 97.25 106 ASN A CA 1
ATOM 842 C C . ASN A 1 106 ? 27.006 1.546 -23.275 1.00 97.25 106 ASN A C 1
ATOM 844 O O . ASN A 1 106 ? 27.571 1.161 -22.253 1.00 97.25 106 ASN A O 1
ATOM 848 N N . VAL A 1 107 ? 25.784 2.059 -23.277 1.00 97.19 107 VAL A N 1
ATOM 849 C CA . VAL A 1 107 ? 24.923 2.182 -22.106 1.00 97.19 107 VAL A CA 1
ATOM 850 C C . VAL A 1 107 ? 23.588 1.539 -22.444 1.00 97.19 107 VAL A C 1
ATOM 852 O O . VAL A 1 107 ? 22.963 1.893 -23.443 1.00 97.19 107 VAL A O 1
ATOM 855 N N . LEU A 1 108 ? 23.140 0.622 -21.592 1.00 97.44 108 LEU A N 1
ATOM 856 C CA . LEU A 1 108 ? 21.804 0.042 -21.639 1.00 97.44 108 LEU A CA 1
ATOM 857 C C . LEU A 1 108 ? 20.983 0.585 -20.471 1.00 97.44 108 LEU A C 1
ATOM 859 O O . LEU A 1 108 ? 21.360 0.430 -19.313 1.00 97.44 108 LEU A O 1
ATOM 863 N N . LEU A 1 109 ? 19.845 1.188 -20.787 1.00 97.00 109 LEU A N 1
ATOM 864 C CA . LEU A 1 109 ? 18.809 1.559 -19.835 1.00 97.00 109 LEU A CA 1
ATOM 865 C C . LEU A 1 109 ? 17.622 0.635 -20.074 1.00 97.00 109 LEU A C 1
ATOM 867 O O . LEU A 1 109 ? 17.138 0.554 -21.199 1.00 97.00 109 LEU A O 1
ATOM 871 N N . GLN A 1 110 ? 17.151 -0.052 -19.040 1.00 97.00 110 GLN A N 1
ATOM 872 C CA . GLN A 1 110 ? 15.963 -0.899 -19.108 1.00 97.00 110 GLN A CA 1
ATOM 873 C C . GLN A 1 110 ? 15.103 -0.705 -17.863 1.00 97.00 110 GLN A C 1
ATOM 875 O O . GLN A 1 110 ? 15.626 -0.408 -16.790 1.00 97.00 110 GLN A O 1
ATOM 880 N N . GLY A 1 111 ? 13.795 -0.894 -17.996 1.00 95.25 111 GLY A N 1
ATOM 881 C CA . GLY A 1 111 ? 12.880 -0.787 -16.870 1.00 95.25 111 GLY A CA 1
ATOM 882 C C . GLY A 1 111 ? 11.506 -1.364 -17.160 1.00 95.25 111 GLY A C 1
ATOM 883 O O . GLY A 1 111 ? 11.130 -1.596 -18.312 1.00 95.25 111 GLY A O 1
ATOM 884 N N . THR A 1 112 ? 10.763 -1.593 -16.083 1.00 94.94 112 THR A N 1
ATOM 885 C CA . THR A 1 112 ? 9.377 -2.055 -16.106 1.00 94.94 112 THR A CA 1
ATOM 886 C C . THR A 1 112 ? 8.544 -1.257 -15.115 1.00 94.94 112 THR A C 1
ATOM 888 O O . THR A 1 112 ? 9.026 -0.937 -14.028 1.00 94.94 112 THR A O 1
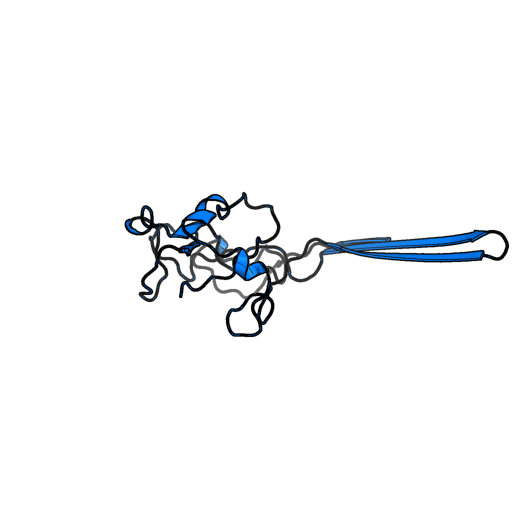ATOM 891 N N . THR A 1 113 ? 7.300 -0.946 -15.464 1.00 91.81 113 THR A N 1
ATOM 892 C CA . THR A 1 113 ? 6.395 -0.141 -14.628 1.00 91.81 113 THR A CA 1
ATOM 893 C C . THR A 1 113 ? 4.991 -0.738 -14.590 1.00 91.81 113 THR A C 1
ATOM 895 O O . THR A 1 113 ? 4.701 -1.709 -15.289 1.00 91.81 113 THR A O 1
ATOM 898 N N . ASP A 1 114 ? 4.123 -0.123 -13.782 1.00 88.44 114 ASP A N 1
ATOM 899 C CA . ASP A 1 114 ? 2.685 -0.412 -13.720 1.00 88.44 114 ASP A CA 1
ATOM 900 C C . ASP A 1 114 ? 2.363 -1.832 -13.210 1.00 88.44 114 ASP A C 1
ATOM 902 O O . ASP A 1 114 ? 1.571 -2.567 -13.795 1.00 88.44 114 ASP A O 1
ATOM 906 N N . TYR A 1 115 ? 2.983 -2.199 -12.086 1.00 87.19 115 TYR A N 1
ATOM 907 C CA . TYR A 1 115 ? 2.685 -3.397 -11.296 1.00 87.19 115 TYR A CA 1
ATOM 908 C C . TYR A 1 115 ? 2.655 -3.063 -9.805 1.00 87.19 115 TYR A C 1
ATOM 910 O O . TYR A 1 115 ? 3.059 -1.972 -9.389 1.00 87.19 115 TYR A O 1
ATOM 918 N N . SER A 1 116 ? 2.165 -3.994 -8.996 1.00 86.38 116 SER A N 1
ATOM 919 C CA . SER A 1 116 ? 2.241 -3.923 -7.539 1.00 86.38 116 SER A CA 1
ATOM 920 C C . SER A 1 116 ? 2.767 -5.238 -6.989 1.00 86.38 116 SER A C 1
ATOM 922 O O . SER A 1 116 ? 2.515 -6.297 -7.546 1.00 86.38 116 SER A O 1
ATOM 924 N N . PHE A 1 117 ? 3.504 -5.178 -5.888 1.00 82.56 117 PHE A N 1
ATOM 925 C CA . PHE A 1 117 ? 3.976 -6.361 -5.183 1.00 82.56 117 PHE A CA 1
ATOM 926 C C . PHE A 1 117 ? 3.767 -6.168 -3.686 1.00 82.56 117 PHE A C 1
ATOM 928 O O . PHE A 1 117 ? 3.796 -5.048 -3.178 1.00 82.56 117 PHE A O 1
ATOM 935 N N . SER A 1 118 ? 3.533 -7.271 -2.984 1.00 79.00 118 SER A N 1
ATOM 936 C CA . SER A 1 118 ? 3.401 -7.265 -1.532 1.00 79.00 118 SER A CA 1
ATOM 937 C C . SER A 1 118 ? 4.790 -7.354 -0.909 1.00 79.00 118 SER A C 1
ATOM 939 O O . SER A 1 118 ? 5.544 -8.284 -1.197 1.00 79.00 118 SER A O 1
ATOM 941 N N . ILE A 1 119 ? 5.125 -6.390 -0.055 1.00 77.25 119 ILE A N 1
ATOM 942 C CA . ILE A 1 119 ? 6.324 -6.449 0.783 1.00 77.25 119 ILE A CA 1
ATOM 943 C C . ILE A 1 119 ? 5.973 -7.269 2.026 1.00 77.25 119 ILE A C 1
ATOM 945 O O . ILE A 1 119 ? 4.975 -6.993 2.687 1.00 77.25 119 ILE A O 1
ATOM 949 N N . ARG A 1 120 ? 6.765 -8.309 2.303 1.00 75.69 120 ARG A N 1
ATOM 950 C CA . ARG A 1 120 ? 6.565 -9.266 3.405 1.00 75.69 120 ARG A CA 1
ATOM 951 C C . ARG A 1 120 ? 7.901 -9.661 4.030 1.00 75.69 120 ARG A C 1
ATOM 953 O O . ARG A 1 120 ? 8.960 -9.401 3.453 1.00 75.69 120 ARG A O 1
ATOM 960 N N . GLY A 1 121 ? 7.851 -10.316 5.183 1.00 78.38 121 GLY A N 1
ATOM 961 C CA . GLY A 1 121 ? 9.021 -10.809 5.905 1.00 78.38 121 GLY A CA 1
ATOM 962 C C . GLY A 1 121 ? 9.904 -9.684 6.445 1.00 78.38 121 GLY A C 1
ATOM 963 O O . GLY A 1 121 ? 9.418 -8.639 6.870 1.00 78.38 121 GLY A O 1
ATOM 964 N N . SER A 1 122 ? 11.226 -9.871 6.392 1.00 76.31 122 SER A N 1
ATOM 965 C CA . SER A 1 122 ? 12.220 -9.009 7.059 1.00 76.31 122 SER A CA 1
ATOM 966 C C . SER A 1 122 ? 12.191 -7.524 6.681 1.00 76.31 122 SER A C 1
ATOM 968 O O . SER A 1 122 ? 12.824 -6.720 7.358 1.00 76.31 122 SER A O 1
ATOM 970 N N . GLY A 1 123 ? 11.519 -7.155 5.587 1.00 71.50 123 GLY A N 1
ATOM 971 C CA . GLY A 1 123 ? 11.364 -5.761 5.175 1.00 71.50 123 GLY A CA 1
ATOM 972 C C . GLY A 1 123 ? 10.359 -4.967 6.014 1.00 71.50 123 GLY A C 1
ATOM 973 O O . GLY A 1 123 ? 10.438 -3.742 6.014 1.00 71.50 123 GLY A O 1
ATOM 974 N N . ILE A 1 124 ? 9.431 -5.641 6.705 1.00 74.75 124 ILE A N 1
ATOM 975 C CA . ILE A 1 124 ? 8.295 -4.984 7.371 1.00 74.75 124 ILE A CA 1
ATOM 976 C C . ILE A 1 124 ? 7.738 -5.721 8.595 1.00 74.75 124 ILE A C 1
ATOM 978 O O . ILE A 1 124 ? 7.139 -5.105 9.468 1.00 74.75 124 ILE A O 1
ATOM 982 N N . GLU A 1 125 ? 7.892 -7.039 8.675 1.00 77.62 125 GLU A N 1
ATOM 983 C CA . GLU A 1 125 ? 7.300 -7.805 9.767 1.00 77.62 125 GLU A CA 1
ATOM 984 C C . GLU A 1 125 ? 8.146 -7.646 11.038 1.00 77.62 125 GLU A C 1
ATOM 986 O O . GLU A 1 125 ? 9.351 -7.953 11.019 1.00 77.62 125 GLU A O 1
ATOM 991 N N . PRO A 1 126 ? 7.546 -7.195 12.158 1.00 71.31 126 PRO A N 1
ATOM 992 C CA . PRO A 1 126 ? 8.262 -7.107 13.417 1.00 71.31 126 PRO A CA 1
ATOM 993 C C . PRO A 1 126 ? 8.689 -8.511 13.858 1.00 71.31 126 PRO A C 1
ATOM 995 O O . PRO A 1 126 ? 8.021 -9.508 13.587 1.00 71.31 126 PRO A O 1
ATOM 998 N N . PHE A 1 127 ? 9.844 -8.596 14.517 1.00 77.44 127 PHE A N 1
ATOM 999 C CA . PHE A 1 127 ? 10.410 -9.842 15.059 1.00 77.44 127 PHE A CA 1
ATOM 1000 C C . PHE A 1 127 ? 10.793 -10.925 14.029 1.00 77.44 127 PHE A C 1
ATOM 1002 O O . PHE A 1 127 ? 11.324 -11.964 14.417 1.00 77.44 127 PHE A O 1
ATOM 1009 N N . HIS A 1 128 ? 10.632 -10.676 12.724 1.00 77.88 128 HIS A N 1
ATOM 1010 C CA . HIS A 1 128 ? 11.124 -11.567 11.667 1.00 77.88 128 HIS A CA 1
ATOM 1011 C C . HIS A 1 128 ? 12.614 -11.315 11.331 1.00 77.88 128 HIS A C 1
ATOM 1013 O O . HIS A 1 128 ? 13.298 -12.181 10.776 1.00 77.88 128 HIS A O 1
ATOM 1019 N N . SER A 1 129 ? 13.140 -10.123 11.645 1.00 81.00 129 SER A N 1
ATOM 1020 C CA . SER A 1 129 ? 14.561 -9.753 11.532 1.00 81.00 129 SER A CA 1
ATOM 1021 C C . SER A 1 129 ? 14.882 -8.508 12.378 1.00 81.00 129 SER A C 1
ATOM 1023 O O . SER A 1 129 ? 14.089 -8.102 13.225 1.00 81.00 129 SER A O 1
ATOM 1025 N N . GLN A 1 130 ? 16.047 -7.890 12.154 1.00 83.81 130 GLN A N 1
ATOM 1026 C CA . GLN A 1 130 ? 16.369 -6.576 12.712 1.00 83.81 130 GLN A CA 1
ATOM 1027 C C . GLN A 1 130 ? 15.357 -5.528 12.235 1.00 83.81 130 GLN A C 1
ATOM 1029 O O . GLN A 1 130 ? 14.971 -5.515 11.062 1.00 83.81 130 GLN A O 1
ATOM 1034 N N . PHE A 1 131 ? 14.979 -4.617 13.134 1.00 82.19 131 PHE A N 1
ATOM 1035 C CA . PHE A 1 131 ? 14.102 -3.505 12.793 1.00 82.19 131 PHE A CA 1
ATOM 1036 C C . PHE A 1 131 ? 14.704 -2.667 11.662 1.00 82.19 131 PHE A C 1
ATOM 1038 O O . PHE A 1 131 ? 15.808 -2.135 11.758 1.00 82.19 131 PHE A O 1
ATOM 1045 N N . GLN A 1 132 ? 13.940 -2.554 10.582 1.00 81.88 132 GLN A N 1
ATOM 1046 C CA . GLN A 1 132 ? 14.217 -1.678 9.452 1.00 81.88 132 GLN A CA 1
ATOM 1047 C C . GLN A 1 132 ? 13.843 -0.217 9.773 1.00 81.88 132 GLN A C 1
ATOM 1049 O O . GLN A 1 132 ? 12.958 0.002 10.605 1.00 81.88 132 GLN A O 1
ATOM 1054 N N . PRO A 1 133 ? 14.439 0.784 9.093 1.00 83.25 133 PRO A N 1
ATOM 1055 C CA . PRO A 1 133 ? 14.131 2.203 9.305 1.00 83.25 133 PRO A CA 1
ATOM 1056 C C . PRO A 1 133 ? 12.644 2.569 9.194 1.00 83.25 133 PRO A C 1
ATOM 1058 O O . PRO A 1 133 ? 12.207 3.507 9.852 1.00 83.25 133 PRO A O 1
ATOM 1061 N N . ILE A 1 134 ? 11.858 1.812 8.421 1.00 79.00 134 ILE A N 1
ATOM 1062 C CA . ILE A 1 134 ? 10.407 2.010 8.295 1.00 79.00 134 ILE A CA 1
ATOM 1063 C C . ILE A 1 134 ? 9.669 1.915 9.638 1.00 79.00 134 ILE A C 1
ATOM 1065 O O . ILE A 1 134 ? 8.721 2.651 9.874 1.00 79.00 134 ILE A O 1
ATOM 1069 N N . HIS A 1 135 ? 10.133 1.087 10.577 1.00 79.88 135 HIS A N 1
ATOM 1070 C CA . HIS A 1 135 ? 9.473 0.935 11.879 1.00 79.88 135 HIS A CA 1
ATOM 1071 C C . HIS A 1 135 ? 9.599 2.188 12.765 1.00 79.88 135 HIS A C 1
ATOM 1073 O O . HIS A 1 135 ? 8.879 2.334 13.755 1.00 79.88 135 HIS A O 1
ATOM 1079 N N . LEU A 1 136 ? 10.503 3.113 12.419 1.00 82.38 136 LEU A N 1
ATOM 1080 C CA . LEU A 1 136 ? 10.587 4.428 13.061 1.00 82.38 136 LEU A CA 1
ATOM 1081 C C . LEU A 1 136 ? 9.446 5.358 12.624 1.00 82.38 136 LEU A C 1
ATOM 1083 O O . LEU A 1 136 ? 9.180 6.332 13.314 1.00 82.38 136 LEU A O 1
ATOM 1087 N N . GLN A 1 137 ? 8.774 5.041 11.515 1.00 81.38 137 GLN A N 1
ATOM 1088 C CA . GLN A 1 137 ? 7.615 5.755 10.968 1.00 81.38 137 GLN A CA 1
ATOM 1089 C C . GLN A 1 137 ? 6.293 5.069 11.346 1.00 81.38 137 GLN A C 1
ATOM 1091 O O . GLN A 1 137 ? 5.292 5.218 10.648 1.00 81.38 137 GLN A O 1
ATOM 1096 N N . ARG A 1 138 ? 6.296 4.256 12.410 1.00 77.62 138 ARG A N 1
ATOM 1097 C CA . ARG A 1 138 ? 5.070 3.639 12.923 1.00 77.62 138 ARG A CA 1
ATOM 1098 C C . ARG A 1 138 ? 4.130 4.703 13.480 1.00 77.62 138 ARG A C 1
ATOM 1100 O O . ARG A 1 138 ? 4.568 5.772 13.906 1.00 77.62 138 ARG A O 1
ATOM 1107 N N . TRP A 1 139 ? 2.860 4.339 13.562 1.00 83.38 139 TRP A N 1
ATOM 1108 C CA . TRP A 1 139 ? 1.860 5.176 14.198 1.00 83.38 139 TRP A CA 1
ATOM 1109 C C . TRP A 1 139 ? 2.179 5.399 15.683 1.00 83.38 139 TRP A C 1
ATOM 1111 O O . TRP A 1 139 ? 2.463 4.456 16.426 1.00 83.38 139 TRP A O 1
ATOM 1121 N N . THR A 1 140 ? 2.110 6.656 16.109 1.00 83.31 140 THR A N 1
ATOM 1122 C CA . THR A 1 140 ? 1.984 7.078 17.505 1.00 83.31 140 THR A CA 1
ATOM 1123 C C . THR A 1 140 ? 0.900 8.157 17.584 1.00 83.31 140 THR A C 1
ATOM 1125 O O . THR A 1 140 ? 0.561 8.758 16.558 1.00 83.31 140 THR A O 1
ATOM 1128 N N . PRO A 1 141 ? 0.359 8.461 18.776 1.00 80.94 141 PRO A N 1
ATOM 1129 C CA . PRO A 1 141 ? -0.581 9.569 18.933 1.00 80.94 141 PRO A CA 1
ATOM 1130 C C . PRO A 1 141 ? -0.050 10.897 18.364 1.00 80.94 141 PRO A C 1
ATOM 1132 O O . PRO A 1 141 ? -0.810 11.680 17.800 1.00 80.94 141 PRO A O 1
ATOM 1135 N N . GLU A 1 142 ? 1.262 11.133 18.449 1.00 81.25 142 GLU A N 1
ATOM 1136 C CA . GLU A 1 142 ? 1.921 12.334 17.929 1.00 81.25 142 GLU A CA 1
ATOM 1137 C C . GLU A 1 142 ? 2.074 12.335 16.400 1.00 81.25 142 GLU A C 1
ATOM 1139 O O . GLU A 1 142 ? 2.053 13.407 15.799 1.00 81.25 142 GLU A O 1
ATOM 1144 N N . THR A 1 143 ? 2.217 11.166 15.764 1.00 78.75 143 THR A N 1
ATOM 1145 C CA . THR A 1 143 ? 2.363 11.036 14.299 1.00 78.75 143 THR A CA 1
ATOM 1146 C C . THR A 1 143 ? 1.047 10.727 13.583 1.00 78.75 143 THR A C 1
ATOM 1148 O O . THR A 1 143 ? 1.013 10.629 12.359 1.00 78.75 143 THR A O 1
ATOM 1151 N N . ALA A 1 144 ? -0.073 10.615 14.304 1.00 74.56 144 ALA A N 1
ATOM 1152 C CA . ALA A 1 144 ? -1.376 10.235 13.751 1.00 74.56 144 ALA A CA 1
ATOM 1153 C C . ALA A 1 144 ? -1.861 11.128 12.587 1.00 74.56 144 ALA A C 1
ATOM 1155 O O . ALA A 1 144 ? -2.599 10.668 11.709 1.00 74.56 144 ALA A O 1
ATOM 1156 N N . ALA A 1 145 ? -1.445 12.398 12.559 1.00 72.31 145 ALA A N 1
ATOM 1157 C CA . ALA A 1 145 ? -1.762 13.331 11.478 1.00 72.31 145 ALA A CA 1
ATOM 1158 C C . ALA A 1 145 ? -1.033 13.003 10.161 1.00 72.31 145 ALA A C 1
ATOM 1160 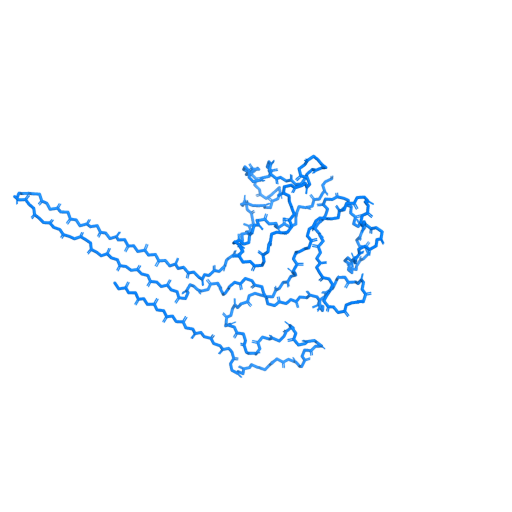O O . ALA A 1 145 ? -1.579 13.256 9.089 1.00 72.31 145 ALA A O 1
ATOM 1161 N N . ASP A 1 146 ? 0.151 12.393 10.234 1.00 71.56 146 ASP A N 1
ATOM 1162 C CA . ASP A 1 146 ? 0.988 12.058 9.073 1.00 71.56 146 ASP A CA 1
ATOM 1163 C C . ASP A 1 146 ? 0.564 10.735 8.408 1.00 71.56 146 ASP A C 1
ATOM 1165 O O . ASP A 1 146 ? 1.044 10.376 7.336 1.00 71.56 146 ASP A O 1
ATOM 1169 N N . HIS A 1 147 ? -0.355 10.004 9.042 1.00 68.44 147 HIS A N 1
ATOM 1170 C CA . HIS A 1 147 ? -0.769 8.651 8.672 1.00 68.44 147 HIS A CA 1
ATOM 1171 C C . HIS A 1 147 ? -2.188 8.575 8.082 1.00 68.44 147 HIS A C 1
ATOM 1173 O O . HIS A 1 147 ? -2.808 7.506 8.025 1.00 68.44 147 HIS A O 1
ATOM 1179 N N . GLN A 1 148 ? -2.724 9.719 7.659 1.00 61.38 148 GLN A N 1
ATOM 1180 C CA . GLN A 1 148 ? -4.060 9.817 7.081 1.00 61.38 148 GLN A CA 1
ATOM 1181 C C . GLN A 1 148 ? -4.115 9.174 5.686 1.00 61.38 148 GLN A C 1
ATOM 1183 O O . GLN A 1 148 ? -3.151 9.264 4.925 1.00 61.38 148 GLN A O 1
ATOM 1188 N N . PRO A 1 149 ? -5.238 8.534 5.316 1.00 57.97 149 PRO A N 1
ATOM 1189 C CA . PRO A 1 149 ? -5.388 7.948 3.992 1.00 57.97 149 PRO A CA 1
ATOM 1190 C C . PRO A 1 149 ? -5.310 9.041 2.915 1.00 57.97 149 PRO A C 1
ATOM 1192 O O . PRO A 1 149 ? -6.170 9.919 2.831 1.00 57.97 149 PRO A O 1
ATOM 1195 N N . HIS A 1 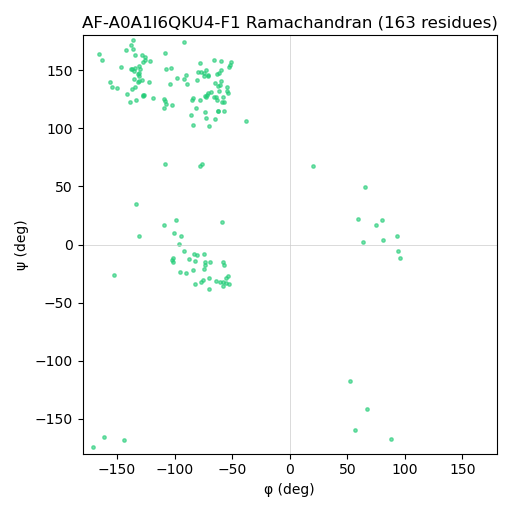150 ? -4.273 8.988 2.078 1.00 50.28 150 HIS A N 1
ATOM 1196 C CA . HIS A 1 150 ? -4.192 9.787 0.859 1.00 50.28 150 HIS A CA 1
ATOM 1197 C C . HIS A 1 150 ? -5.024 9.132 -0.256 1.00 50.28 150 HIS A C 1
ATOM 1199 O O . HIS A 1 150 ? -5.195 7.914 -0.292 1.00 50.28 150 HIS A O 1
ATOM 1205 N N . ASP A 1 151 ? -5.585 9.959 -1.143 1.00 39.09 151 ASP A N 1
ATOM 1206 C CA . ASP A 1 151 ? -6.497 9.542 -2.215 1.00 39.09 151 ASP A CA 1
ATOM 1207 C C . ASP A 1 151 ? -5.915 8.401 -3.080 1.00 39.09 151 ASP A C 1
ATOM 1209 O O . ASP A 1 151 ? -4.698 8.270 -3.222 1.00 39.09 151 ASP A O 1
ATOM 1213 N N . HIS A 1 152 ? -6.805 7.591 -3.663 1.00 42.28 152 HIS A N 1
ATOM 1214 C CA . HIS A 1 152 ? -6.668 6.206 -4.168 1.00 42.28 152 HIS A CA 1
ATOM 1215 C C . HIS A 1 152 ? -5.613 5.943 -5.276 1.00 42.28 152 HIS A C 1
ATOM 1217 O O . HIS A 1 152 ? -5.703 4.951 -6.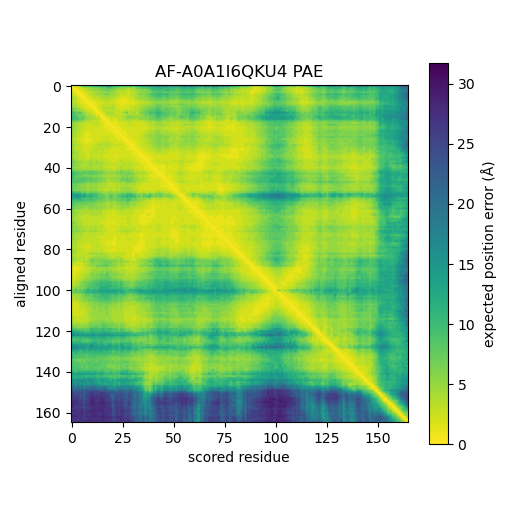002 1.00 42.28 152 HIS A O 1
ATOM 1223 N N . GLN A 1 153 ? -4.625 6.816 -5.479 1.00 34.28 153 GLN A N 1
ATOM 1224 C CA . GLN A 1 153 ? -3.732 6.807 -6.644 1.00 34.28 153 GLN A CA 1
ATOM 1225 C C . GLN A 1 153 ? -2.227 6.905 -6.345 1.00 34.28 153 GLN A C 1
ATOM 1227 O O . GLN A 1 153 ? -1.442 6.981 -7.292 1.00 34.28 153 GLN A O 1
ATOM 1232 N N . GLN A 1 154 ? -1.789 6.841 -5.087 1.00 36.91 154 GLN A N 1
ATOM 1233 C CA . GLN A 1 154 ? -0.359 6.850 -4.733 1.00 36.91 154 GLN A CA 1
ATOM 1234 C C . GLN A 1 154 ? 0.122 5.464 -4.255 1.00 36.91 154 GLN A C 1
ATOM 1236 O O . GLN A 1 154 ? -0.694 4.640 -3.836 1.00 36.91 154 GLN A O 1
ATOM 1241 N N . PRO A 1 155 ? 1.410 5.123 -4.461 1.00 34.41 155 PRO A N 1
ATOM 1242 C CA . PRO A 1 155 ? 1.884 3.745 -4.444 1.00 34.41 155 PRO A CA 1
ATOM 1243 C C . PRO A 1 155 ? 1.843 3.195 -3.028 1.00 34.41 155 PRO A C 1
ATOM 1245 O O . PRO A 1 155 ? 2.749 3.519 -2.282 1.00 34.41 155 PRO A O 1
ATOM 1248 N N . LEU A 1 156 ? 0.828 2.372 -2.713 1.00 42.03 156 LEU A N 1
ATOM 1249 C CA . LEU A 1 156 ? 0.742 1.490 -1.537 1.00 42.03 156 LEU A CA 1
ATOM 1250 C C . LEU A 1 156 ? 1.698 1.937 -0.428 1.00 42.03 156 LEU A C 1
ATOM 1252 O O . LEU A 1 156 ? 2.707 1.271 -0.173 1.00 42.03 156 LEU A O 1
ATOM 1256 N N . ASP A 1 157 ? 1.408 3.107 0.153 1.00 38.12 157 ASP A N 1
ATOM 1257 C CA . ASP A 1 157 ? 2.130 3.534 1.334 1.00 38.12 157 ASP A CA 1
ATOM 1258 C C . ASP A 1 157 ? 1.986 2.405 2.336 1.00 38.12 157 ASP A C 1
ATOM 1260 O O . ASP A 1 157 ? 0.941 1.762 2.480 1.00 38.12 157 ASP A O 1
ATOM 1264 N N . LEU A 1 158 ? 3.139 2.076 2.876 1.00 42.00 158 LEU A N 1
ATOM 1265 C CA . LEU A 1 158 ? 3.509 0.770 3.342 1.00 42.00 158 LEU A CA 1
ATOM 1266 C C . LEU A 1 158 ? 2.834 0.463 4.684 1.00 42.00 158 LEU A C 1
ATOM 1268 O O . LEU A 1 158 ? 3.489 0.414 5.715 1.00 42.00 158 LEU A O 1
ATOM 1272 N N . TYR A 1 159 ? 1.521 0.271 4.685 1.00 44.19 159 TYR A N 1
ATOM 1273 C CA . TYR A 1 159 ? 0.744 -0.016 5.885 1.00 44.19 159 TYR A CA 1
ATOM 1274 C C . TYR A 1 159 ? 0.299 -1.470 5.865 1.00 44.19 159 TYR A C 1
ATOM 1276 O O . TYR A 1 159 ? -0.868 -1.816 5.698 1.00 44.19 159 TYR A O 1
ATOM 1284 N N . VAL A 1 160 ? 1.290 -2.346 6.018 1.00 38.88 160 VAL A N 1
ATOM 1285 C CA . VAL A 1 160 ? 1.053 -3.669 6.593 1.00 38.88 160 VAL A CA 1
ATOM 1286 C C . VAL A 1 160 ? 0.780 -3.431 8.074 1.00 38.88 160 VAL A C 1
ATOM 1288 O O . VAL A 1 160 ? 1.529 -2.697 8.713 1.00 38.88 160 VAL A O 1
ATOM 1291 N N . GLY A 1 161 ? -0.309 -4.012 8.579 1.00 39.88 161 GLY A N 1
ATOM 1292 C CA . GLY A 1 161 ? -0.771 -3.893 9.961 1.00 39.88 161 GLY A CA 1
ATOM 1293 C C . GLY A 1 161 ? 0.362 -3.876 10.968 1.00 39.88 161 GLY A C 1
ATOM 1294 O O . GLY A 1 161 ? 0.972 -4.905 11.248 1.00 39.88 161 GLY A O 1
ATOM 1295 N N . PHE A 1 162 ? 0.611 -2.687 11.509 1.00 38.22 162 PHE A N 1
ATOM 1296 C CA . PHE A 1 162 ? 1.303 -2.549 12.769 1.00 38.22 162 PHE A CA 1
ATOM 1297 C C . PHE A 1 162 ? 0.385 -3.184 13.808 1.00 38.22 162 PHE A C 1
ATOM 1299 O O . PHE A 1 162 ? -0.690 -2.667 14.092 1.00 38.22 162 PHE A O 1
ATOM 1306 N N . LEU A 1 163 ? 0.785 -4.355 14.295 1.00 30.44 163 LEU A N 1
ATOM 1307 C CA . LEU A 1 163 ? 0.316 -4.844 15.578 1.00 30.44 163 LEU A CA 1
ATOM 1308 C C . LEU A 1 163 ? 0.813 -3.823 16.602 1.00 30.44 163 LEU A C 1
ATOM 1310 O O . LEU A 1 163 ? 2.022 -3.606 16.718 1.00 30.44 163 LEU A O 1
ATOM 1314 N N . ALA A 1 164 ? -0.126 -3.135 17.245 1.00 33.72 164 ALA A N 1
ATOM 1315 C CA . ALA A 1 164 ? 0.148 -2.442 18.486 1.00 33.72 164 ALA A CA 1
ATOM 1316 C C . ALA A 1 164 ? 0.650 -3.489 19.497 1.00 33.72 164 ALA A C 1
ATOM 1318 O O . ALA A 1 164 ? -0.010 -4.508 19.714 1.00 33.72 164 ALA A O 1
ATOM 1319 N N . ASP A 1 165 ? 1.848 -3.263 20.038 1.00 30.94 165 ASP A N 1
ATOM 1320 C CA . ASP A 1 165 ? 2.304 -3.917 21.268 1.00 30.94 165 ASP A CA 1
ATOM 1321 C C . ASP A 1 165 ? 1.644 -3.237 22.479 1.00 30.94 165 ASP A C 1
ATOM 1323 O O . ASP A 1 165 ? 1.572 -1.981 22.476 1.00 30.94 165 ASP A O 1
#

Solvent-accessible surface area (backbone atoms only — not comparable to full-atom values): 10582 Å² total; per-residue (Å²): 92,78,49,78,63,86,70,59,32,87,74,71,98,66,76,87,56,96,46,80,60,62,50,58,66,70,34,50,67,71,44,44,74,39,69,49,76,59,29,58,32,38,86,86,46,54,84,79,48,64,40,58,62,90,78,64,82,85,49,70,54,28,75,32,59,48,61,71,83,74,81,53,55,40,47,90,80,28,32,27,76,41,88,39,23,67,62,58,35,32,40,41,39,48,79,49,72,52,73,58,94,93,45,72,54,75,47,80,47,74,52,71,43,76,48,37,81,87,87,63,52,55,79,71,40,83,87,64,46,73,88,46,78,68,70,77,71,52,79,43,91,88,45,49,81,82,55,57,70,70,73,100,80,64,82,75,72,86,74,70,77,55,77,77,127

Foldseek 3Di:
DKAFDFAFQCDDPDDDDPDPQADRHGPGPQQDKDFAWAAFDDPVCQVPAAEEPDPDDGDTQWTGTDDPPPPSYDDPNRIGGAAFHQDFRMKDKDWDWDDDDPDIDIDIDIDTDRHADADDAPVDDPPSDPDDPVVVQGDDPVCSVVGGDDPRPDHPPPCDTDDDD

Mean predicted aligned error: 7.94 Å

Radius of gyration: 21.47 Å; Cα contacts (8 Å, |Δi|>4): 243; chains: 1; bounding box: 63×34×53 Å

Sequence (165 aa):
MLTYFKNKILFQDEPAPAFPWLRLTGQQINQPLGYLYDGFYTEENIADSPKPSGGYQVQPGDLRYKDLNGDGIIDDYDRTVIGRPDIPNTSFGLTLGGSYKSFSFNVLLQGTTDYSFSIRGSGIEPFHSQFQPIHLQRWTPETAADHQPHDHQQPLDLYVGFLAD

Organism: NCBI:txid683125

Nearest PDB structures (foldseek):
  5jea-assembly1_J  TM=4.105E-01  e=5.237E+00  Saccharomyces cerevisiae S288C
  8i9p-assembly1_LT  TM=2.977E-01  e=4.139E+00  Thermochaetoides thermophila DSM 1495
  4w29-assembly1_BT  TM=2.179E-01  e=4.139E+00  Thermus thermophilus HB8

Secondary structure (DSSP, 8-state):
-EEE-------------SSGGG--TTSPTTPPEEEPEEEE--TTTTTTS-EETT-----TTSEEE--SSSSSEESTTSEEE-S--SS-SEEEEEEEEEEETTEEEEEEEEEEES------GGGT-TTSSSPPGGGGG---TTTGGGG----TTS-----------

pLDDT: mean 83.94, std 16.58, range [30.44, 97.44]